Protein AF-A0A506R4N6-F1 (afdb_monomer_lite)

Foldseek 3Di:
DDPPPLVVQLVVLLVVLCVVVCVVLVVVLVVQCVVCVVVVNCPCNCVSVVVVVCSVVSSVLSSLLSVLLPDPDDLLVSLQVSLVSQLVVVVVVVVVCVVVVNPPDDPVNNVVVSVVSSVVSSVVSSPPDRDPVSD

pLDDT: mean 78.35, std 10.98, range [34.81, 93.31]

Structure (mmCIF, N/CA/C/O backbone):
data_AF-A0A506R4N6-F1
#
_entry.id   AF-A0A506R4N6-F1
#
loop_
_atom_site.group_PDB
_atom_site.id
_atom_site.type_symbol
_atom_site.label_atom_id
_atom_site.label_alt_id
_atom_site.label_comp_id
_atom_site.label_asym_id
_atom_site.label_entity_id
_atom_site.label_seq_id
_atom_site.pdbx_PDB_ins_code
_atom_site.Cartn_x
_atom_site.Cartn_y
_atom_site.Cartn_z
_atom_site.occupancy
_atom_site.B_iso_or_equiv
_atom_site.auth_seq_id
_atom_site.auth_comp_id
_atom_site.auth_asym_id
_atom_site.auth_atom_id
_atom_site.pdbx_PDB_model_num
ATOM 1 N N . MET A 1 1 ? -16.058 4.993 28.609 1.00 37.47 1 MET A N 1
ATOM 2 C CA . MET A 1 1 ? -16.041 5.760 27.344 1.00 37.47 1 MET A CA 1
ATOM 3 C C . MET A 1 1 ? -14.873 6.739 27.392 1.00 37.47 1 MET A C 1
ATOM 5 O O . MET A 1 1 ? -15.058 7.886 27.768 1.00 37.47 1 MET A O 1
ATOM 9 N N . HIS A 1 2 ? -13.653 6.287 27.094 1.00 34.81 2 HIS A N 1
ATOM 10 C CA . HIS A 1 2 ? -12.526 7.205 26.927 1.00 34.81 2 HIS A CA 1
ATOM 11 C C . HIS A 1 2 ? -12.509 7.653 25.469 1.00 34.81 2 HIS A C 1
ATOM 13 O O . HIS A 1 2 ? -12.387 6.820 24.574 1.00 34.81 2 HIS A O 1
ATOM 19 N N . HIS A 1 3 ? -12.646 8.958 25.236 1.00 40.44 3 HIS A N 1
ATOM 20 C CA . HIS A 1 3 ? -12.281 9.583 23.969 1.00 40.44 3 HIS A CA 1
ATOM 21 C C . HIS A 1 3 ? -10.761 9.438 23.805 1.00 40.44 3 HIS A C 1
ATOM 23 O O . HIS A 1 3 ? -9.995 10.342 24.126 1.00 40.44 3 HIS A O 1
ATOM 29 N N . GLY A 1 4 ? -10.308 8.252 23.392 1.00 53.88 4 GLY A N 1
ATOM 30 C CA . GLY A 1 4 ? -8.936 8.039 22.958 1.00 53.88 4 GLY A CA 1
ATOM 31 C C . GLY A 1 4 ? -8.699 8.948 21.764 1.00 53.88 4 GLY A C 1
ATOM 32 O O . GLY A 1 4 ? -9.409 8.854 20.765 1.00 53.88 4 GLY A O 1
ATOM 33 N N . ASN A 1 5 ? -7.765 9.883 21.908 1.00 66.81 5 ASN A N 1
ATOM 34 C CA . ASN A 1 5 ? -7.502 10.925 20.930 1.00 66.81 5 ASN A CA 1
ATOM 35 C C . ASN A 1 5 ? -7.147 10.267 19.583 1.00 66.81 5 ASN A C 1
ATOM 37 O O . ASN A 1 5 ? -6.052 9.724 19.423 1.00 66.81 5 ASN A O 1
ATOM 41 N N . ILE A 1 6 ? -8.091 10.260 18.632 1.00 68.12 6 ILE A N 1
ATOM 42 C CA . ILE A 1 6 ? -7.989 9.550 17.341 1.00 68.12 6 ILE A CA 1
ATOM 43 C C . ILE A 1 6 ? -6.679 9.906 16.626 1.00 68.12 6 ILE A C 1
ATOM 45 O O . ILE A 1 6 ? -6.060 9.042 16.006 1.00 68.12 6 ILE A O 1
ATOM 49 N N . GLY A 1 7 ? -6.217 11.153 16.779 1.00 68.88 7 GLY A N 1
ATOM 50 C CA . GLY A 1 7 ? -4.944 11.622 16.238 1.00 68.88 7 GLY A CA 1
ATOM 51 C C . GLY A 1 7 ? -3.722 10.883 16.791 1.00 68.88 7 GLY A C 1
ATOM 52 O O . GLY A 1 7 ? -2.842 10.519 16.017 1.00 68.88 7 GLY A O 1
ATOM 53 N N . GLN A 1 8 ? -3.673 10.586 18.095 1.00 75.06 8 GLN A N 1
ATOM 54 C CA . GLN A 1 8 ? -2.553 9.846 18.696 1.00 75.06 8 GLN A CA 1
ATOM 55 C C . GLN A 1 8 ? -2.531 8.378 18.256 1.00 75.06 8 GLN A C 1
ATOM 57 O O . GLN A 1 8 ? -1.463 7.855 17.938 1.00 75.06 8 GLN A O 1
ATOM 62 N N . MET A 1 9 ? -3.694 7.718 18.186 1.00 73.06 9 MET A N 1
ATOM 63 C CA . MET A 1 9 ? -3.781 6.332 17.702 1.00 73.06 9 MET A CA 1
ATOM 64 C C . MET A 1 9 ? -3.413 6.225 16.223 1.00 73.06 9 MET A C 1
ATOM 66 O O . MET A 1 9 ? -2.647 5.341 15.843 1.00 73.06 9 MET A O 1
ATOM 70 N N . PHE A 1 10 ? -3.909 7.150 15.397 1.00 75.38 10 PHE A N 1
ATOM 71 C CA . PHE A 1 10 ? -3.534 7.220 13.991 1.00 75.38 10 PHE A CA 1
ATOM 72 C C . PHE A 1 10 ? -2.027 7.423 13.824 1.00 75.38 10 PHE A C 1
ATOM 74 O O . PHE A 1 10 ? -1.401 6.676 13.081 1.00 75.38 10 PHE A O 1
ATOM 81 N N . LEU A 1 11 ? -1.434 8.384 14.539 1.00 76.50 11 LEU A N 1
ATOM 82 C CA . LEU A 1 11 ? -0.005 8.672 14.430 1.00 76.50 11 LEU A CA 1
ATOM 83 C C . LEU A 1 11 ? 0.848 7.474 14.867 1.00 76.50 11 LEU A C 1
ATOM 85 O O . LEU A 1 11 ? 1.825 7.146 14.202 1.00 76.50 11 LEU A O 1
ATOM 89 N N . SER A 1 12 ? 0.452 6.779 15.936 1.00 77.44 12 SER A N 1
ATOM 90 C CA . SER A 1 12 ? 1.125 5.557 16.386 1.00 77.44 12 SER A CA 1
ATOM 91 C C . SER A 1 12 ? 1.073 4.450 15.323 1.00 77.44 12 SER A C 1
ATOM 93 O O . SER A 1 12 ? 2.116 3.904 14.957 1.00 77.44 12 SER A O 1
ATOM 95 N N . ASN A 1 13 ? -0.109 4.191 14.749 1.00 75.31 13 ASN A N 1
ATOM 96 C CA . ASN A 1 13 ? -0.286 3.211 13.672 1.00 75.31 13 ASN A CA 1
ATOM 97 C C . ASN A 1 13 ? 0.484 3.608 12.405 1.00 75.31 13 ASN A C 1
ATOM 99 O O . ASN A 1 13 ? 1.101 2.763 11.760 1.00 75.31 13 ASN A O 1
ATOM 103 N N . LEU A 1 14 ? 0.477 4.896 12.056 1.00 77.06 14 LEU A N 1
ATOM 104 C CA . LEU A 1 14 ? 1.198 5.442 10.913 1.00 77.06 14 LEU A CA 1
ATOM 105 C C . LEU A 1 14 ? 2.707 5.249 11.080 1.00 77.06 14 LEU A C 1
ATOM 107 O O . LEU A 1 14 ? 3.341 4.704 10.185 1.00 77.06 14 LEU A O 1
ATOM 111 N N . ILE A 1 15 ? 3.270 5.620 12.234 1.00 78.56 15 ILE A N 1
ATOM 112 C CA . ILE A 1 15 ? 4.699 5.451 12.530 1.00 78.56 15 ILE A CA 1
ATOM 113 C C . ILE A 1 15 ? 5.083 3.970 12.497 1.00 78.56 15 ILE A C 1
ATOM 115 O O . ILE A 1 15 ? 6.098 3.625 11.899 1.00 78.56 15 ILE A O 1
ATOM 119 N N . ALA A 1 16 ? 4.289 3.091 13.112 1.00 76.25 16 ALA A N 1
ATOM 120 C CA . ALA A 1 16 ? 4.555 1.654 13.098 1.00 76.25 16 ALA A CA 1
ATOM 121 C C . ALA A 1 16 ? 4.548 1.091 11.666 1.00 76.25 16 ALA A C 1
ATOM 123 O O . ALA A 1 16 ? 5.474 0.380 11.276 1.00 76.25 16 ALA A O 1
ATOM 124 N N . THR A 1 17 ? 3.556 1.482 10.862 1.00 78.31 17 THR A N 1
ATOM 125 C CA . THR A 1 17 ? 3.441 1.059 9.460 1.00 78.31 17 THR A CA 1
ATOM 126 C C . THR A 1 17 ? 4.604 1.591 8.623 1.00 78.31 17 THR A C 1
ATOM 128 O O . THR A 1 17 ? 5.223 0.828 7.890 1.00 78.31 17 THR A O 1
ATOM 131 N N . PHE A 1 18 ? 4.973 2.867 8.771 1.00 77.19 18 PHE A N 1
ATOM 132 C CA . PHE A 1 18 ? 6.117 3.454 8.067 1.00 77.19 18 PHE A CA 1
ATOM 133 C C . PHE A 1 18 ? 7.450 2.833 8.476 1.00 77.19 18 PHE A C 1
ATOM 135 O O . PHE A 1 18 ? 8.307 2.645 7.621 1.00 77.19 18 PHE A O 1
ATOM 142 N N . LYS A 1 19 ? 7.637 2.484 9.754 1.00 75.88 19 LYS A N 1
ATOM 143 C CA . LYS A 1 19 ? 8.836 1.766 10.205 1.00 75.88 19 LYS A CA 1
ATOM 144 C C . LYS A 1 19 ? 8.936 0.398 9.541 1.00 75.88 19 LYS A C 1
ATOM 146 O O . LYS A 1 19 ? 9.993 0.064 9.019 1.00 75.88 19 LYS A O 1
ATOM 151 N N . PHE A 1 20 ? 7.843 -0.363 9.522 1.00 78.12 20 PHE A N 1
ATOM 152 C CA . PHE A 1 20 ? 7.809 -1.668 8.865 1.00 78.12 20 PHE A CA 1
ATOM 153 C C . PHE A 1 20 ? 8.081 -1.552 7.360 1.00 78.12 20 PHE A C 1
ATOM 155 O O . PHE A 1 20 ? 8.977 -2.214 6.842 1.00 78.12 20 PHE A O 1
ATOM 162 N N . VAL A 1 21 ? 7.366 -0.657 6.672 1.00 77.94 21 VAL A N 1
ATOM 163 C CA . VAL A 1 21 ? 7.562 -0.409 5.237 1.00 77.94 21 VAL A CA 1
ATOM 164 C C . VAL A 1 21 ? 8.988 0.054 4.957 1.00 77.94 21 VAL A C 1
ATOM 166 O O . VAL A 1 21 ? 9.618 -0.469 4.048 1.00 77.94 21 VAL A O 1
ATOM 169 N N . GLY A 1 22 ? 9.531 0.966 5.763 1.00 76.56 22 GLY A N 1
ATOM 170 C CA . GLY A 1 22 ? 10.898 1.463 5.629 1.00 76.56 22 GLY A CA 1
ATOM 171 C C . GLY A 1 22 ? 11.953 0.368 5.782 1.00 76.56 22 GLY A C 1
ATOM 172 O O . GLY A 1 22 ? 12.904 0.343 5.006 1.00 76.56 22 GLY A O 1
ATOM 173 N N . ILE A 1 23 ? 11.765 -0.570 6.718 1.00 80.81 23 ILE A N 1
ATOM 174 C CA . ILE A 1 23 ? 12.663 -1.724 6.902 1.00 80.81 23 ILE A CA 1
ATOM 175 C C . ILE A 1 23 ? 12.671 -2.630 5.669 1.00 80.81 23 ILE A C 1
ATOM 177 O O . ILE A 1 23 ? 13.717 -3.174 5.338 1.00 80.81 23 ILE A O 1
ATOM 181 N N . VAL A 1 24 ? 11.541 -2.789 4.976 1.00 78.06 24 VAL A N 1
ATOM 182 C CA . VAL A 1 24 ? 11.473 -3.589 3.742 1.00 78.06 24 VAL A CA 1
ATOM 183 C C . VAL A 1 24 ? 11.975 -2.792 2.532 1.00 78.06 24 VAL A C 1
ATOM 185 O O . VAL A 1 24 ? 12.693 -3.326 1.692 1.00 78.06 24 VAL A O 1
ATOM 188 N N . TRP A 1 25 ? 11.642 -1.503 2.442 1.00 80.81 25 TRP A N 1
ATOM 189 C CA . TRP A 1 25 ? 11.981 -0.640 1.308 1.00 80.81 25 TRP A CA 1
ATOM 190 C C . TRP A 1 25 ? 13.454 -0.284 1.212 1.00 80.81 25 TRP A C 1
ATOM 192 O O . TRP A 1 25 ? 13.975 -0.245 0.101 1.00 80.81 25 TRP A O 1
ATOM 202 N N . LEU A 1 26 ? 14.124 -0.002 2.332 1.00 81.12 26 LEU A N 1
ATOM 203 C CA . LEU A 1 26 ? 15.535 0.389 2.320 1.00 81.12 26 LEU A CA 1
ATOM 204 C C . LEU A 1 26 ? 16.423 -0.693 1.681 1.00 81.12 26 LEU A C 1
ATOM 206 O O . LEU A 1 26 ? 17.120 -0.377 0.717 1.00 81.12 26 LEU A O 1
ATOM 210 N N . PRO A 1 27 ? 16.371 -1.964 2.127 1.00 84.31 27 PRO A N 1
ATOM 211 C CA . PRO A 1 27 ? 17.139 -3.045 1.516 1.00 84.31 27 PRO A CA 1
ATOM 212 C C . PRO A 1 27 ? 16.771 -3.273 0.052 1.00 84.31 27 PRO A C 1
ATOM 214 O O . PRO A 1 27 ? 17.665 -3.442 -0.771 1.00 84.31 27 PRO A O 1
ATOM 217 N N . LEU A 1 28 ? 15.475 -3.236 -0.285 1.00 82.25 28 LEU A N 1
ATOM 218 C CA . LEU A 1 28 ? 15.015 -3.448 -1.658 1.00 82.25 28 LEU A CA 1
ATOM 219 C C . LEU A 1 28 ? 15.548 -2.356 -2.596 1.00 82.25 28 LEU A C 1
ATOM 221 O O . LEU A 1 28 ? 16.045 -2.649 -3.676 1.00 82.25 28 LEU A O 1
ATOM 225 N N . SER A 1 29 ? 15.504 -1.099 -2.149 1.00 83.06 29 SER A N 1
ATOM 226 C CA . SER A 1 29 ? 15.995 0.054 -2.909 1.00 83.06 29 SER A CA 1
ATOM 227 C C . SER A 1 29 ? 17.506 -0.011 -3.124 1.00 83.06 29 SER A C 1
ATOM 229 O O . SER A 1 29 ? 17.980 0.231 -4.230 1.00 83.06 29 SER A O 1
ATOM 231 N N . VAL A 1 30 ? 18.265 -0.375 -2.083 1.00 87.25 30 VAL A N 1
ATOM 232 C CA . VAL A 1 30 ? 19.720 -0.575 -2.185 1.00 87.25 30 VAL A CA 1
ATOM 233 C C . VAL A 1 30 ? 20.040 -1.716 -3.150 1.00 87.25 30 VAL A C 1
ATOM 235 O O . VAL A 1 30 ? 20.937 -1.571 -3.975 1.00 87.25 30 VAL A O 1
ATOM 238 N N . PHE A 1 31 ? 19.291 -2.820 -3.086 1.00 88.06 31 PHE A N 1
ATOM 239 C CA . PHE A 1 31 ? 19.486 -3.968 -3.969 1.00 88.06 31 PHE A CA 1
ATOM 240 C C . PHE A 1 31 ? 19.231 -3.613 -5.438 1.00 88.06 31 PHE A C 1
ATOM 242 O O . PHE A 1 31 ? 20.047 -3.952 -6.287 1.00 88.06 31 PHE A O 1
ATOM 249 N N . ILE A 1 32 ? 18.158 -2.870 -5.729 1.00 84.62 32 ILE A N 1
ATOM 250 C CA . ILE A 1 32 ? 17.833 -2.415 -7.090 1.00 84.62 32 ILE A CA 1
ATOM 251 C C . ILE A 1 32 ? 18.930 -1.497 -7.640 1.00 84.62 32 ILE A C 1
ATOM 253 O O . ILE A 1 32 ? 19.401 -1.712 -8.753 1.00 84.62 32 ILE A O 1
ATOM 257 N N . ILE A 1 33 ? 19.386 -0.507 -6.863 1.00 87.31 33 ILE A N 1
ATOM 258 C CA . ILE A 1 33 ? 20.459 0.402 -7.303 1.00 87.31 33 ILE A CA 1
ATOM 259 C C . ILE A 1 33 ? 21.765 -0.369 -7.532 1.00 87.31 33 ILE A C 1
ATOM 261 O O . ILE A 1 33 ? 22.471 -0.114 -8.508 1.00 87.31 33 ILE A O 1
ATOM 265 N N . PHE A 1 34 ? 22.087 -1.318 -6.649 1.00 90.56 34 PHE A N 1
ATOM 266 C CA . PHE A 1 34 ? 23.269 -2.160 -6.801 1.00 90.56 34 PHE A CA 1
ATOM 267 C C . PHE A 1 34 ? 23.197 -3.021 -8.068 1.00 90.56 34 PHE A C 1
ATOM 269 O O . PHE A 1 34 ? 24.188 -3.115 -8.792 1.00 90.56 34 PHE A O 1
ATOM 276 N N . ASP A 1 35 ? 22.038 -3.609 -8.363 1.00 87.75 35 ASP A N 1
ATOM 277 C CA . ASP A 1 35 ? 21.837 -4.415 -9.568 1.00 87.75 35 ASP A CA 1
ATOM 278 C C . ASP A 1 35 ? 21.914 -3.561 -10.846 1.00 87.75 35 ASP A C 1
ATOM 280 O O . ASP A 1 35 ? 22.612 -3.938 -11.788 1.00 87.75 35 ASP A O 1
ATOM 284 N N . CYS A 1 36 ? 21.340 -2.350 -10.834 1.00 89.19 36 CYS A N 1
ATOM 285 C CA . CYS A 1 36 ? 21.491 -1.378 -11.925 1.00 89.19 36 CYS A CA 1
ATOM 286 C C . CYS A 1 36 ? 22.970 -1.050 -12.186 1.00 89.19 36 CYS A C 1
ATOM 288 O O . CYS A 1 36 ? 23.433 -1.059 -13.327 1.00 89.19 36 CYS A O 1
ATOM 290 N N . TYR A 1 37 ? 23.743 -0.802 -11.120 1.00 90.75 37 TYR A N 1
ATOM 291 C CA . TYR A 1 37 ? 25.171 -0.493 -11.234 1.00 90.75 37 TYR A CA 1
ATOM 292 C C . TYR A 1 37 ? 25.980 -1.688 -11.752 1.00 90.75 37 TYR A C 1
ATOM 294 O O . TYR A 1 37 ? 26.861 -1.528 -12.595 1.00 90.75 37 TYR A O 1
ATOM 302 N N . LYS A 1 38 ? 25.667 -2.898 -11.277 1.00 93.31 38 LYS A N 1
ATOM 303 C CA . LYS A 1 38 ? 26.330 -4.136 -11.697 1.00 93.31 38 LYS A CA 1
ATOM 304 C C . LYS A 1 38 ? 26.069 -4.461 -13.170 1.00 93.31 38 LYS A C 1
ATOM 306 O O . LYS A 1 38 ? 26.989 -4.895 -13.858 1.00 93.31 38 LYS A O 1
ATOM 311 N N . ASN A 1 39 ? 24.841 -4.254 -13.642 1.00 91.69 39 ASN A N 1
ATOM 312 C CA . ASN A 1 39 ? 24.420 -4.620 -14.996 1.00 91.69 39 ASN A CA 1
ATOM 313 C C . ASN A 1 39 ? 24.550 -3.466 -16.008 1.00 91.69 39 ASN A C 1
ATOM 315 O O . ASN A 1 39 ? 24.334 -3.682 -17.196 1.00 91.69 39 ASN A O 1
ATOM 319 N N . SER A 1 40 ? 24.947 -2.262 -15.567 1.00 87.69 40 SER A N 1
ATOM 320 C CA . SER A 1 40 ? 25.010 -1.041 -16.395 1.00 87.69 40 SER A CA 1
ATOM 321 C C . SER A 1 40 ? 23.685 -0.700 -17.095 1.00 87.69 40 SER A C 1
ATOM 323 O O . SER A 1 40 ? 23.678 -0.048 -18.140 1.00 87.69 40 SER A O 1
ATOM 325 N N . ASP A 1 41 ? 22.567 -1.125 -16.506 1.00 86.25 41 ASP A N 1
ATOM 326 C CA . ASP A 1 41 ? 21.210 -0.845 -16.964 1.00 86.25 41 ASP A CA 1
ATOM 327 C C . ASP A 1 41 ? 20.509 -0.000 -15.899 1.00 86.25 41 ASP A C 1
ATOM 329 O O . ASP A 1 41 ? 20.345 -0.421 -14.756 1.00 86.25 41 ASP A O 1
ATOM 333 N N . PHE A 1 42 ? 20.141 1.226 -16.264 1.00 84.62 42 PHE A N 1
ATOM 334 C CA . PHE A 1 42 ? 19.539 2.205 -15.355 1.00 84.62 42 PHE A CA 1
ATOM 335 C C . PHE A 1 42 ? 18.041 2.398 -15.597 1.00 84.62 42 PHE A C 1
ATOM 337 O O . PHE A 1 42 ? 17.455 3.328 -15.040 1.00 84.62 42 PHE A O 1
ATOM 344 N N . SER A 1 43 ? 17.417 1.538 -16.407 1.00 78.69 43 SER A N 1
ATOM 345 C CA . SER A 1 43 ? 15.968 1.553 -16.648 1.00 78.69 43 SER A CA 1
ATOM 346 C C . SER A 1 43 ? 15.160 1.539 -15.341 1.00 78.69 43 SER A C 1
ATOM 348 O O . SER A 1 43 ? 14.182 2.275 -15.209 1.00 78.69 43 SER A O 1
ATOM 350 N N . ASP A 1 44 ? 15.651 0.812 -14.337 1.00 75.38 44 ASP A N 1
ATOM 351 C CA . ASP A 1 44 ? 14.993 0.604 -13.045 1.00 75.38 44 ASP A CA 1
ATOM 352 C C . ASP A 1 44 ? 15.512 1.507 -11.906 1.00 75.38 44 ASP A C 1
ATOM 354 O O . ASP A 1 44 ? 15.031 1.443 -10.769 1.00 75.38 44 ASP A O 1
ATOM 358 N N . ALA A 1 45 ? 16.453 2.415 -12.185 1.00 77.88 45 ALA A N 1
ATOM 359 C CA . ALA A 1 45 ? 17.100 3.241 -11.159 1.00 77.88 45 ALA A CA 1
ATOM 360 C C . ALA A 1 45 ? 16.124 4.172 -10.407 1.00 77.88 45 ALA A C 1
ATOM 362 O O . ALA A 1 45 ? 16.395 4.586 -9.277 1.00 77.88 45 ALA A O 1
ATOM 363 N N . PHE A 1 46 ? 14.972 4.484 -11.010 1.00 77.44 46 PHE A N 1
ATOM 364 C CA . PHE A 1 46 ? 13.929 5.324 -10.417 1.00 77.44 46 PHE A CA 1
ATOM 365 C C . PHE A 1 46 ? 12.880 4.551 -9.605 1.00 77.44 46 PHE A C 1
ATOM 367 O O . PHE A 1 46 ? 12.055 5.187 -8.946 1.00 77.44 46 PHE A O 1
ATOM 374 N N . ILE A 1 47 ? 12.919 3.211 -9.568 1.00 75.31 47 ILE A N 1
ATOM 375 C CA . ILE A 1 47 ? 11.980 2.403 -8.767 1.00 75.31 47 ILE A CA 1
ATOM 376 C C . ILE A 1 47 ? 11.911 2.851 -7.296 1.00 75.31 47 ILE A C 1
ATOM 378 O O . ILE A 1 47 ? 10.795 2.993 -6.791 1.00 75.31 47 ILE A O 1
ATOM 382 N N . PRO A 1 48 ? 13.021 3.162 -6.595 1.00 78.06 48 PRO A N 1
ATOM 383 C CA . PRO A 1 48 ? 12.957 3.679 -5.225 1.00 78.06 48 PRO A CA 1
ATOM 384 C C . PRO A 1 48 ? 12.141 4.974 -5.093 1.00 78.06 48 PRO A C 1
ATOM 386 O O . PRO A 1 48 ? 11.435 5.178 -4.104 1.00 78.06 48 PRO A O 1
ATOM 389 N N . LEU A 1 49 ? 12.194 5.843 -6.107 1.00 74.50 49 LEU A N 1
ATOM 390 C CA . LEU A 1 49 ? 11.412 7.076 -6.151 1.00 74.50 49 LEU A CA 1
ATOM 391 C C . LEU A 1 49 ? 9.934 6.784 -6.436 1.00 74.50 49 LEU A C 1
ATOM 393 O O . LEU A 1 49 ? 9.051 7.382 -5.824 1.00 74.50 49 LEU A O 1
ATOM 397 N N . TYR A 1 50 ? 9.647 5.826 -7.320 1.00 69.12 50 TYR A N 1
ATOM 398 C CA . TYR A 1 50 ? 8.279 5.365 -7.551 1.00 69.12 50 TYR A CA 1
ATOM 399 C C . TYR A 1 50 ? 7.688 4.704 -6.307 1.00 69.12 50 TYR A C 1
ATOM 401 O O . TYR A 1 50 ? 6.504 4.885 -6.037 1.00 69.12 50 TYR A O 1
ATOM 409 N N . LEU A 1 51 ? 8.496 4.034 -5.481 1.00 70.62 51 LEU A N 1
ATOM 410 C CA . LEU A 1 51 ? 8.028 3.478 -4.214 1.00 70.62 51 LEU A CA 1
ATOM 411 C C . LEU A 1 51 ? 7.490 4.571 -3.277 1.00 70.62 51 LEU A C 1
ATOM 413 O O . LEU A 1 51 ? 6.418 4.396 -2.706 1.00 70.62 51 LEU A O 1
ATOM 417 N N . LEU A 1 52 ? 8.123 5.748 -3.204 1.00 73.56 52 LEU A N 1
ATOM 418 C CA . LEU A 1 52 ? 7.621 6.883 -2.409 1.00 73.56 52 LEU A CA 1
ATOM 419 C C . LEU A 1 52 ? 6.196 7.312 -2.782 1.00 73.56 52 LEU A C 1
ATOM 421 O O . LEU A 1 52 ? 5.462 7.799 -1.919 1.00 73.56 52 LEU A O 1
ATOM 425 N N . THR A 1 53 ? 5.758 7.077 -4.022 1.00 73.69 53 THR A N 1
ATOM 426 C CA . THR A 1 53 ? 4.378 7.374 -4.432 1.00 73.69 53 THR A CA 1
ATOM 427 C C . THR A 1 53 ? 3.338 6.524 -3.699 1.00 73.69 53 THR A C 1
ATOM 429 O O . THR A 1 53 ? 2.175 6.917 -3.674 1.00 73.69 53 THR A O 1
ATOM 432 N N . PHE A 1 54 ? 3.726 5.427 -3.031 1.00 74.88 54 PHE A N 1
ATOM 433 C CA . PHE A 1 54 ? 2.856 4.619 -2.164 1.00 74.88 54 PHE A CA 1
ATOM 434 C C . PHE A 1 54 ? 2.638 5.208 -0.763 1.00 74.88 54 PHE A C 1
ATOM 436 O O . PHE A 1 54 ? 1.721 4.785 -0.058 1.00 74.88 54 PHE A O 1
ATOM 443 N N . ALA A 1 55 ? 3.420 6.209 -0.346 1.00 79.31 55 ALA A N 1
ATOM 444 C CA . ALA A 1 55 ? 3.293 6.823 0.978 1.00 79.31 55 ALA A CA 1
ATOM 445 C C . ALA A 1 55 ? 1.885 7.404 1.270 1.00 79.31 55 ALA A C 1
ATOM 447 O O . ALA A 1 55 ? 1.359 7.149 2.359 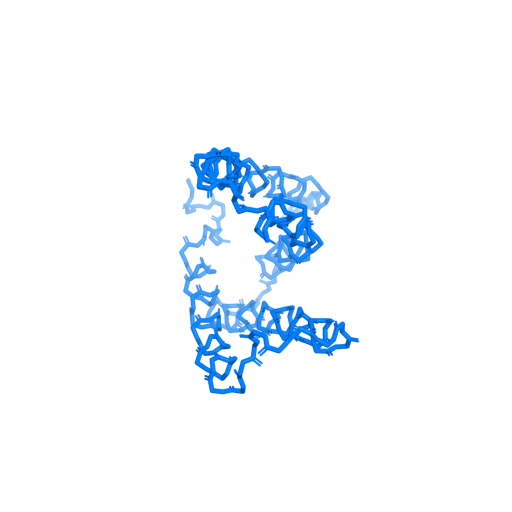1.00 79.31 55 ALA A O 1
ATOM 448 N N . PRO A 1 56 ? 1.213 8.108 0.333 1.00 80.62 56 PRO A N 1
ATOM 449 C CA . PRO A 1 56 ? -0.171 8.548 0.512 1.00 80.62 56 PRO A CA 1
ATOM 450 C C . PRO A 1 56 ? -1.156 7.389 0.697 1.00 80.62 56 PRO A C 1
ATOM 452 O O . PRO A 1 56 ? -2.046 7.480 1.542 1.00 80.62 56 PRO A O 1
ATOM 455 N N . ALA A 1 57 ? -0.985 6.284 -0.036 1.00 82.19 57 ALA A N 1
ATOM 456 C CA . ALA A 1 57 ? -1.837 5.107 0.118 1.00 82.19 57 ALA A CA 1
ATOM 457 C C . ALA A 1 57 ? -1.645 4.447 1.487 1.00 82.19 57 ALA A C 1
ATOM 459 O O . ALA A 1 57 ? -2.625 4.112 2.145 1.00 82.19 57 ALA A O 1
ATOM 460 N N . ILE A 1 58 ? -0.405 4.352 1.975 1.00 82.06 58 ILE A N 1
ATOM 461 C CA . ILE A 1 58 ? -0.104 3.858 3.327 1.00 82.06 58 ILE A CA 1
ATOM 462 C C . ILE A 1 58 ? -0.778 4.734 4.393 1.00 82.06 58 ILE A C 1
ATOM 464 O O . ILE A 1 58 ? -1.400 4.218 5.327 1.00 82.06 58 ILE A O 1
ATOM 468 N N . ALA A 1 59 ? -0.707 6.060 4.243 1.00 81.81 59 ALA A N 1
ATOM 469 C CA . ALA A 1 59 ? -1.370 6.992 5.150 1.00 81.81 59 ALA A CA 1
ATOM 470 C C . ALA A 1 59 ? -2.900 6.839 5.126 1.00 81.81 59 ALA A C 1
ATOM 472 O O . ALA A 1 59 ? -3.526 6.756 6.187 1.00 81.81 59 ALA A O 1
ATOM 473 N N . ALA A 1 60 ? -3.497 6.740 3.935 1.00 84.62 60 ALA A N 1
ATOM 474 C CA . ALA A 1 60 ? -4.931 6.528 3.761 1.00 84.62 60 ALA A CA 1
ATOM 475 C C . ALA A 1 60 ? -5.397 5.203 4.386 1.00 84.62 60 ALA A C 1
ATOM 477 O O . ALA A 1 60 ? -6.388 5.181 5.120 1.00 84.62 60 ALA A O 1
ATOM 478 N N . SER A 1 61 ? -4.652 4.116 4.180 1.00 83.81 61 SER A N 1
ATOM 479 C CA . SER A 1 61 ? -4.957 2.810 4.767 1.00 83.81 61 SER A CA 1
ATOM 480 C C . SER A 1 61 ? -4.824 2.821 6.291 1.00 83.81 61 SER A C 1
ATOM 482 O O . SER A 1 61 ? -5.693 2.289 6.980 1.00 83.81 61 SER A O 1
ATOM 484 N N . SER A 1 62 ? -3.818 3.495 6.856 1.00 83.50 62 SER A N 1
ATOM 485 C CA . SER A 1 62 ? -3.677 3.642 8.315 1.00 83.50 62 SER A CA 1
ATOM 486 C C . SER A 1 62 ? -4.817 4.468 8.940 1.00 83.50 62 SER A C 1
ATOM 488 O O . SER A 1 62 ? -5.358 4.108 9.997 1.00 83.50 62 SER A O 1
ATOM 490 N N . LEU A 1 63 ? -5.260 5.540 8.266 1.00 84.56 63 LEU A N 1
ATOM 491 C CA . LEU A 1 63 ? -6.439 6.317 8.675 1.00 84.56 63 LEU A CA 1
ATOM 492 C C . LEU A 1 63 ? -7.695 5.448 8.666 1.00 84.56 63 LEU A C 1
ATOM 494 O O . LEU A 1 63 ? -8.460 5.442 9.634 1.00 84.56 63 LEU A O 1
ATOM 498 N N . LEU A 1 64 ? -7.900 4.709 7.577 1.00 85.94 64 LEU A N 1
ATOM 499 C CA . LEU A 1 64 ? -9.056 3.845 7.407 1.00 85.94 64 LEU A CA 1
ATOM 500 C C . LEU A 1 64 ? -9.086 2.742 8.464 1.00 85.94 64 LEU A C 1
ATOM 502 O O . LEU A 1 64 ? -10.122 2.533 9.088 1.00 85.94 64 LEU A O 1
ATOM 506 N N . TYR A 1 65 ? -7.951 2.089 8.717 1.00 83.12 65 TYR A N 1
ATOM 507 C CA . TYR A 1 65 ? -7.821 1.096 9.779 1.00 83.12 65 TYR A CA 1
ATOM 508 C C . TYR A 1 65 ? -8.230 1.677 11.137 1.00 83.12 65 TYR A C 1
ATOM 510 O O . TYR A 1 65 ? -9.067 1.098 11.829 1.00 83.12 65 TYR A O 1
ATOM 518 N N . THR A 1 66 ? -7.712 2.859 11.480 1.00 80.56 66 THR A N 1
ATOM 519 C CA . THR A 1 66 ? -8.005 3.530 12.755 1.00 80.56 66 THR A CA 1
ATOM 520 C C . THR A 1 66 ? -9.492 3.887 12.880 1.00 80.56 66 THR A C 1
ATOM 522 O O . THR A 1 66 ? -10.084 3.707 13.944 1.00 80.56 66 THR A O 1
ATOM 525 N N . LYS A 1 67 ? -10.134 4.341 11.793 1.00 83.94 67 LYS A N 1
ATOM 526 C CA . LYS A 1 67 ? -11.580 4.620 11.772 1.00 83.94 67 LYS A CA 1
ATOM 527 C C . LYS A 1 67 ? -12.424 3.351 11.885 1.00 83.94 67 LYS A C 1
ATOM 529 O O . LYS A 1 67 ? -13.361 3.319 12.676 1.00 83.94 67 LYS A O 1
ATOM 534 N N . LEU A 1 68 ? -12.094 2.310 11.123 1.00 83.94 68 LEU A N 1
ATOM 535 C CA . LEU A 1 68 ? -12.841 1.050 11.114 1.00 83.94 68 LEU A CA 1
ATOM 536 C C . LEU A 1 68 ? -12.709 0.293 12.438 1.00 83.94 68 LEU A C 1
ATOM 538 O O . LEU A 1 68 ? -13.681 -0.302 12.889 1.00 83.94 68 LEU A O 1
ATOM 542 N N . LYS A 1 69 ? -11.538 0.351 13.085 1.00 79.12 69 LYS A N 1
ATOM 543 C CA . LYS A 1 69 ? -11.302 -0.247 14.407 1.00 79.12 69 LYS A CA 1
ATOM 544 C C . LYS A 1 69 ? -12.162 0.386 15.507 1.00 79.12 69 LYS A C 1
ATOM 546 O O . LYS A 1 69 ? -12.589 -0.309 16.419 1.00 79.12 69 LYS A O 1
ATOM 551 N N . ASN A 1 70 ? -12.428 1.688 15.414 1.00 76.81 70 ASN A N 1
ATOM 552 C CA . ASN A 1 70 ? -13.262 2.420 16.375 1.00 76.81 70 ASN A CA 1
ATOM 553 C C . ASN A 1 70 ? -14.765 2.382 16.036 1.00 76.81 70 ASN A C 1
ATOM 555 O O . ASN A 1 70 ? -15.564 3.012 16.725 1.00 76.81 70 ASN A O 1
ATOM 559 N N . SER A 1 71 ? -15.155 1.684 14.968 1.00 78.44 71 SER A N 1
ATOM 560 C CA . SER A 1 71 ? -16.551 1.543 14.559 1.00 78.44 71 SER A CA 1
ATOM 561 C C . SER A 1 71 ? -17.239 0.390 15.296 1.00 78.44 71 SER A C 1
ATOM 563 O O . SER A 1 71 ? -16.607 -0.598 15.655 1.00 78.44 71 SER A O 1
ATOM 565 N N . ASN A 1 72 ? -18.562 0.477 15.450 1.00 77.56 72 ASN A N 1
ATOM 566 C CA . ASN A 1 72 ? -19.393 -0.605 15.999 1.00 77.56 72 ASN A CA 1
ATOM 567 C C . ASN A 1 72 ? -19.716 -1.710 14.968 1.00 77.56 72 ASN A C 1
ATOM 569 O O . ASN A 1 72 ? -20.508 -2.609 15.247 1.00 77.56 72 ASN A O 1
ATOM 573 N N . LEU A 1 73 ? -19.157 -1.627 13.757 1.00 79.31 73 LEU A N 1
ATOM 574 C CA . LEU A 1 73 ? -19.376 -2.593 12.678 1.00 79.31 73 LEU A CA 1
ATOM 575 C C . LEU A 1 73 ? -18.682 -3.933 12.956 1.00 79.31 73 LEU A C 1
ATOM 577 O O . LEU A 1 73 ? -17.662 -3.985 13.630 1.00 79.31 73 LEU A O 1
ATOM 581 N N . ASN A 1 74 ? -19.207 -5.023 12.387 1.00 84.50 74 ASN A N 1
ATOM 582 C CA . ASN A 1 74 ? -18.620 -6.363 12.498 1.00 84.50 74 ASN A CA 1
ATOM 583 C C . ASN A 1 74 ? -17.211 -6.421 11.863 1.00 84.50 74 ASN A C 1
ATOM 585 O O . ASN A 1 74 ? -17.003 -5.898 10.767 1.00 84.50 74 ASN A O 1
ATOM 589 N N . LYS A 1 75 ? -16.266 -7.126 12.507 1.00 80.25 75 LYS A N 1
ATOM 590 C CA . LYS A 1 75 ? -14.877 -7.337 12.056 1.00 80.25 75 LYS A CA 1
ATOM 591 C C . LYS A 1 75 ? -14.777 -7.765 10.599 1.00 80.25 75 LYS A C 1
ATOM 593 O O . LYS A 1 75 ? -13.950 -7.228 9.868 1.00 80.25 75 LYS A O 1
ATOM 598 N N . PHE A 1 76 ? -15.631 -8.688 10.165 1.00 85.56 76 PHE A N 1
ATOM 599 C CA . PHE A 1 76 ? -15.623 -9.179 8.786 1.00 85.56 76 PHE A CA 1
ATOM 600 C C . PHE A 1 76 ? -16.099 -8.120 7.785 1.00 85.56 76 PHE A C 1
ATOM 602 O O . PHE A 1 76 ? -15.544 -8.011 6.695 1.00 85.56 76 PHE A O 1
ATOM 609 N N . MET A 1 77 ? -17.071 -7.286 8.169 1.00 85.69 77 MET A N 1
ATOM 610 C CA . MET A 1 77 ? -17.509 -6.161 7.337 1.00 85.69 77 MET A CA 1
ATOM 611 C C . MET A 1 77 ? -16.422 -5.088 7.248 1.00 85.69 77 MET A C 1
ATOM 613 O O . MET A 1 77 ? -16.146 -4.586 6.162 1.00 85.69 77 MET A O 1
ATOM 617 N N . CYS A 1 78 ? -15.758 -4.774 8.365 1.00 85.94 78 CYS A N 1
ATOM 618 C CA . CYS A 1 78 ? -14.617 -3.862 8.370 1.00 85.94 78 CYS A CA 1
ATOM 619 C C . CYS A 1 78 ? -13.450 -4.397 7.529 1.00 85.94 78 CYS A C 1
ATOM 621 O O . CYS A 1 78 ? -12.838 -3.624 6.800 1.00 85.94 78 CYS A O 1
ATOM 623 N N . ALA A 1 79 ? -13.181 -5.706 7.566 1.00 86.38 79 ALA A N 1
ATOM 624 C CA . ALA A 1 79 ? -12.172 -6.339 6.722 1.00 86.38 79 ALA A CA 1
ATOM 625 C C . ALA A 1 79 ? -12.490 -6.173 5.231 1.00 86.38 79 ALA A C 1
ATOM 627 O O . ALA A 1 79 ? -11.627 -5.743 4.469 1.00 86.38 7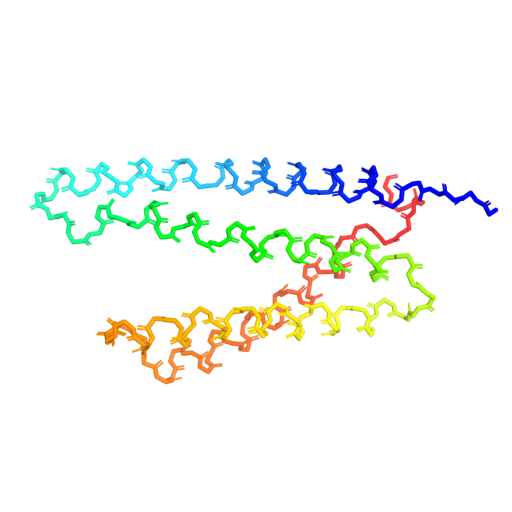9 ALA A O 1
ATOM 628 N N . GLY A 1 80 ? -13.739 -6.434 4.832 1.00 87.12 80 GLY A N 1
ATOM 629 C CA . GLY A 1 80 ? -14.187 -6.232 3.454 1.00 87.12 80 GLY A CA 1
ATOM 630 C C . GLY A 1 80 ? -14.073 -4.772 3.007 1.00 87.12 80 GLY A C 1
ATOM 631 O O . GLY A 1 80 ? -13.525 -4.497 1.943 1.00 87.12 80 GLY A O 1
ATOM 632 N N . LEU A 1 81 ? -14.514 -3.819 3.837 1.00 88.31 81 LEU A N 1
ATOM 633 C CA . LEU A 1 81 ? -14.384 -2.384 3.550 1.00 88.31 81 LEU A CA 1
ATOM 634 C C . LEU A 1 81 ? -12.921 -1.949 3.433 1.00 88.31 81 LEU A C 1
ATOM 636 O O . LEU A 1 81 ? -12.572 -1.190 2.529 1.00 88.31 81 LEU A O 1
ATOM 640 N N . PHE A 1 82 ? -12.057 -2.448 4.317 1.00 88.44 82 PHE A N 1
ATOM 641 C CA . PHE A 1 82 ? -10.627 -2.184 4.256 1.00 88.44 82 PHE A CA 1
ATOM 642 C C . PHE A 1 82 ? -10.013 -2.717 2.958 1.00 88.44 82 PHE A C 1
ATOM 644 O O . PHE A 1 82 ? -9.260 -1.999 2.298 1.00 88.44 82 PHE A O 1
ATOM 651 N N . GLY A 1 83 ? -10.382 -3.934 2.552 1.00 88.06 83 GLY A N 1
ATOM 652 C CA . GLY A 1 83 ? -9.986 -4.510 1.272 1.00 88.06 83 GLY A CA 1
ATOM 653 C C . GLY A 1 83 ? -10.435 -3.667 0.081 1.00 88.06 83 GLY A C 1
ATOM 654 O O . GLY A 1 83 ? -9.614 -3.332 -0.767 1.00 88.06 83 GLY A O 1
ATOM 655 N N . ILE A 1 84 ? -11.713 -3.276 0.034 1.00 91.00 84 ILE A N 1
ATOM 656 C CA . ILE A 1 84 ? -12.290 -2.491 -1.072 1.00 91.00 84 ILE A CA 1
ATOM 657 C C . ILE A 1 84 ? -11.580 -1.142 -1.230 1.00 91.00 84 ILE A C 1
ATOM 659 O O . ILE A 1 84 ? -11.266 -0.738 -2.348 1.00 91.00 84 ILE A O 1
ATOM 663 N N . VAL A 1 85 ? -11.289 -0.443 -0.132 1.00 89.12 85 VAL A N 1
ATOM 664 C CA . VAL A 1 85 ? -10.595 0.851 -0.213 1.00 89.12 85 VAL A CA 1
ATOM 665 C C . VAL A 1 85 ? -9.141 0.680 -0.654 1.00 89.12 85 VAL A C 1
ATOM 667 O O . VAL A 1 85 ? -8.674 1.451 -1.488 1.00 89.12 85 VAL A O 1
ATOM 670 N N . ASN A 1 86 ? -8.430 -0.340 -0.162 1.00 87.75 86 ASN A N 1
ATOM 671 C CA . ASN A 1 86 ? -7.071 -0.630 -0.635 1.00 87.75 86 ASN A CA 1
ATOM 672 C C . ASN A 1 86 ? -7.056 -1.041 -2.112 1.00 87.75 86 ASN A C 1
ATOM 674 O O . ASN A 1 86 ? -6.148 -0.655 -2.842 1.00 87.75 86 ASN A O 1
ATOM 678 N N . LEU A 1 87 ? -8.079 -1.760 -2.575 1.00 90.00 87 LEU A N 1
ATOM 679 C CA . LEU A 1 87 ? -8.271 -2.053 -3.990 1.00 90.00 87 LEU A CA 1
ATOM 680 C C . LEU A 1 87 ? -8.475 -0.767 -4.804 1.00 90.00 87 LEU A C 1
ATOM 682 O O . LEU A 1 87 ? -7.842 -0.602 -5.841 1.00 90.00 87 LEU A O 1
ATOM 686 N N . ALA A 1 88 ? -9.315 0.160 -4.339 1.00 88.81 88 ALA A N 1
ATOM 687 C CA . ALA A 1 88 ? -9.520 1.443 -5.012 1.00 88.81 88 ALA A CA 1
ATOM 688 C C . ALA A 1 88 ? -8.222 2.269 -5.079 1.00 88.81 88 ALA A C 1
ATOM 690 O O . ALA A 1 88 ? -7.898 2.826 -6.128 1.00 88.81 88 ALA A O 1
ATOM 691 N N . LEU A 1 89 ? -7.441 2.291 -3.992 1.00 86.94 89 LEU A N 1
ATOM 692 C CA . LEU A 1 89 ? -6.113 2.910 -3.966 1.00 86.94 89 LEU A CA 1
ATOM 693 C C . LEU A 1 89 ? -5.172 2.242 -4.975 1.00 86.94 89 LEU A C 1
ATOM 695 O O . LEU A 1 89 ? -4.542 2.937 -5.765 1.00 86.94 89 LEU A O 1
ATOM 699 N N . PHE A 1 90 ? -5.125 0.911 -5.022 1.00 84.88 90 PHE A N 1
ATOM 700 C CA . PHE A 1 90 ? -4.326 0.172 -6.001 1.00 84.88 90 PHE A CA 1
ATOM 701 C C . PHE A 1 90 ? -4.731 0.490 -7.449 1.00 84.88 90 PHE A C 1
ATOM 703 O O . PHE A 1 90 ? -3.876 0.785 -8.282 1.00 84.88 90 PHE A O 1
ATOM 710 N N . MET A 1 91 ? -6.033 0.525 -7.740 1.00 85.12 91 MET A N 1
ATOM 711 C CA . MET A 1 91 ? -6.544 0.896 -9.063 1.00 85.12 91 MET A CA 1
ATOM 712 C C . MET A 1 91 ? -6.178 2.334 -9.443 1.00 85.12 91 MET A C 1
ATOM 714 O O . MET A 1 91 ? -5.918 2.604 -10.612 1.00 85.12 91 MET A O 1
ATOM 718 N N . SER A 1 92 ? -6.100 3.255 -8.478 1.00 84.19 92 SER A N 1
ATOM 719 C CA . SER A 1 92 ? -5.664 4.628 -8.751 1.00 84.19 92 SER A CA 1
ATOM 720 C C . SER A 1 92 ? -4.223 4.689 -9.278 1.00 84.19 92 SER A C 1
ATOM 722 O O . SER A 1 92 ? -3.961 5.429 -10.225 1.00 84.19 92 SER A O 1
ATOM 724 N N . TYR A 1 93 ? -3.317 3.839 -8.772 1.00 78.25 93 TYR A N 1
ATOM 725 C CA . TYR A 1 93 ? -1.953 3.728 -9.308 1.00 78.25 93 TYR A CA 1
ATOM 726 C C . TYR A 1 93 ? -1.939 3.215 -10.744 1.00 78.25 93 TYR A C 1
ATOM 728 O O . TYR A 1 93 ? -1.150 3.698 -11.552 1.00 78.25 93 TYR A O 1
ATOM 736 N N . TYR A 1 94 ? -2.833 2.282 -11.083 1.00 78.25 94 TYR A N 1
ATOM 737 C CA . TYR A 1 94 ? -2.973 1.828 -12.462 1.00 78.25 94 TYR A CA 1
ATOM 738 C C . TYR A 1 94 ? -3.392 2.971 -13.395 1.00 78.25 94 TYR A C 1
ATOM 740 O O . TYR A 1 94 ? -2.757 3.168 -14.428 1.00 78.25 94 TYR A O 1
ATOM 748 N N . PHE A 1 95 ? -4.405 3.762 -13.025 1.00 80.38 95 PHE A N 1
ATOM 749 C CA . PHE A 1 95 ? -4.837 4.901 -13.842 1.00 80.38 95 PHE A CA 1
ATOM 750 C C . PHE A 1 95 ? -3.731 5.944 -14.021 1.00 80.38 95 PHE A C 1
ATOM 752 O O . PHE A 1 95 ? -3.560 6.461 -15.123 1.00 80.38 95 PHE A O 1
ATOM 759 N N . VAL A 1 96 ? -2.950 6.218 -12.971 1.00 77.88 96 VAL A N 1
ATOM 760 C CA . VAL A 1 96 ? -1.782 7.109 -13.059 1.00 77.88 96 VAL A CA 1
ATOM 761 C C . VAL A 1 96 ? -0.724 6.530 -14.002 1.00 77.88 96 VAL A C 1
ATOM 763 O O . VAL A 1 96 ? -0.240 7.243 -14.875 1.00 77.88 96 VAL A O 1
ATOM 766 N N . GLY A 1 97 ? -0.400 5.240 -13.886 1.00 73.81 97 GLY A N 1
ATOM 767 C CA . GLY A 1 97 ? 0.553 4.575 -14.780 1.00 73.81 97 GLY A CA 1
ATOM 768 C C . GLY A 1 97 ? 0.097 4.568 -16.242 1.00 73.81 97 GLY A C 1
ATOM 769 O O . GLY A 1 97 ? 0.897 4.826 -17.140 1.00 73.81 97 GLY A O 1
ATOM 770 N N . HIS A 1 98 ? -1.198 4.354 -16.479 1.00 74.94 98 HIS A N 1
ATOM 771 C CA . HIS A 1 98 ? -1.789 4.404 -17.813 1.00 74.94 98 HIS A CA 1
ATOM 772 C C . HIS A 1 98 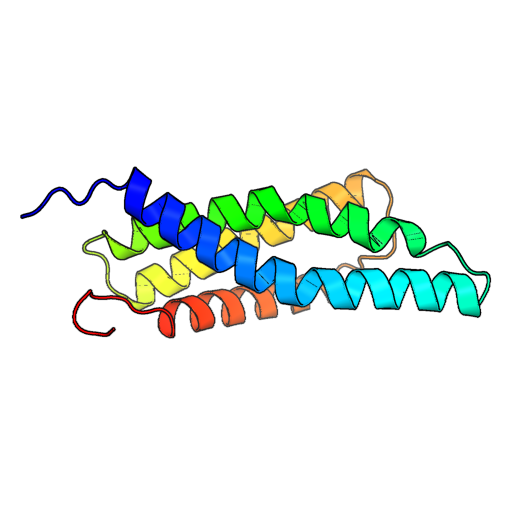? -1.758 5.818 -18.409 1.00 74.94 98 HIS A C 1
ATOM 774 O O . HIS A 1 98 ? -1.379 5.983 -19.564 1.00 74.94 98 HIS A O 1
ATOM 780 N N . ALA A 1 99 ? -2.072 6.850 -17.617 1.00 76.62 99 ALA A N 1
ATOM 781 C CA . ALA A 1 99 ? -1.981 8.248 -18.048 1.00 76.62 99 ALA A CA 1
ATOM 782 C C . ALA A 1 99 ? -0.547 8.674 -18.420 1.00 76.62 99 ALA A C 1
ATOM 784 O O . ALA A 1 99 ? -0.363 9.600 -19.205 1.00 76.62 99 ALA A O 1
ATOM 785 N N . LEU A 1 100 ? 0.463 7.989 -17.878 1.00 78.56 100 LEU A N 1
ATOM 786 C CA . LEU A 1 100 ? 1.880 8.202 -18.180 1.00 78.56 100 LEU A CA 1
ATOM 787 C C . LEU A 1 100 ? 2.395 7.339 -19.350 1.00 78.56 100 LEU A C 1
ATOM 789 O O . LEU A 1 100 ? 3.604 7.286 -19.561 1.00 78.56 100 LEU A O 1
ATOM 793 N N . ASN A 1 101 ? 1.512 6.672 -20.109 1.00 69.88 101 ASN A N 1
ATOM 794 C CA . ASN A 1 101 ? 1.858 5.749 -21.203 1.00 69.88 101 ASN A CA 1
ATOM 795 C C . ASN A 1 101 ? 2.832 4.632 -20.790 1.00 69.88 101 ASN A C 1
ATOM 797 O O . ASN A 1 101 ? 3.646 4.170 -21.588 1.00 69.88 101 ASN A O 1
ATOM 801 N N . ASN A 1 102 ? 2.761 4.177 -19.538 1.00 65.81 102 ASN A N 1
ATOM 802 C CA . ASN A 1 102 ? 3.560 3.046 -19.097 1.00 65.81 102 ASN A CA 1
ATOM 803 C C . ASN A 1 102 ? 2.886 1.733 -19.542 1.00 65.81 102 ASN A C 1
ATOM 805 O O . ASN A 1 102 ? 1.955 1.245 -18.898 1.00 65.81 102 ASN A O 1
ATOM 809 N N . GLU A 1 103 ? 3.340 1.172 -20.667 1.00 63.25 103 GLU A N 1
ATOM 810 C CA . GLU A 1 103 ? 2.789 -0.055 -21.270 1.00 63.25 103 GLU A CA 1
ATOM 811 C C . GLU A 1 103 ? 3.055 -1.334 -20.451 1.00 63.25 103 GLU A C 1
ATOM 813 O O . GLU A 1 103 ? 2.524 -2.398 -20.770 1.00 63.25 103 GLU A O 1
ATOM 818 N N . ALA A 1 104 ? 3.824 -1.252 -19.359 1.00 59.44 104 ALA A N 1
ATOM 819 C CA . ALA A 1 104 ? 4.164 -2.406 -18.526 1.00 59.44 104 ALA A CA 1
ATOM 820 C C . ALA A 1 104 ? 2.948 -3.062 -17.830 1.00 59.44 104 ALA A C 1
ATOM 822 O O . ALA A 1 104 ? 3.033 -4.203 -17.374 1.00 59.44 104 ALA A O 1
ATOM 823 N N . LEU A 1 105 ? 1.802 -2.373 -17.738 1.00 61.25 105 LEU A N 1
ATOM 824 C CA . LEU A 1 105 ? 0.616 -2.841 -17.012 1.00 61.25 105 LEU A CA 1
ATOM 825 C C . LEU A 1 105 ? -0.481 -3.359 -17.962 1.00 61.25 105 LEU A C 1
ATOM 827 O O . LEU A 1 105 ? -1.379 -2.628 -18.374 1.00 61.25 105 LEU A O 1
ATOM 831 N N . ASN A 1 106 ? -0.443 -4.660 -18.268 1.00 71.50 106 ASN A N 1
ATOM 832 C CA . ASN A 1 106 ? -1.485 -5.348 -19.043 1.00 71.50 106 ASN A CA 1
ATOM 833 C C . ASN A 1 106 ? -2.773 -5.558 -18.213 1.00 71.50 106 ASN A C 1
ATOM 835 O O . ASN A 1 106 ? -2.705 -5.962 -17.050 1.00 71.50 106 ASN A O 1
A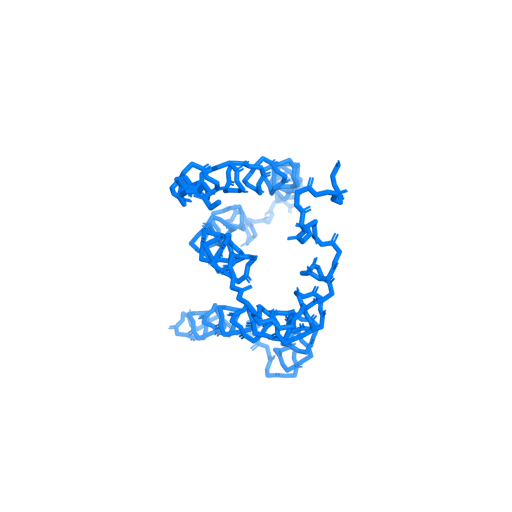TOM 839 N N . LEU A 1 107 ? -3.950 -5.376 -18.830 1.00 74.88 107 LEU A N 1
ATOM 840 C CA . LEU A 1 107 ? -5.286 -5.622 -18.253 1.00 74.88 107 LEU A CA 1
ATOM 841 C C . LEU A 1 107 ? -5.387 -6.929 -17.453 1.00 74.88 107 LEU A C 1
ATOM 843 O O . LEU A 1 107 ? -5.904 -6.930 -16.337 1.00 74.88 107 LEU A O 1
ATOM 847 N N . ARG A 1 108 ? -4.842 -8.033 -17.982 1.00 80.19 108 ARG A N 1
ATOM 848 C CA . ARG A 1 108 ? -4.867 -9.337 -17.300 1.00 80.19 108 ARG A CA 1
ATOM 849 C C . ARG A 1 108 ? -4.096 -9.311 -15.980 1.00 80.19 108 ARG A C 1
ATOM 851 O O . ARG A 1 108 ? -4.555 -9.892 -14.999 1.00 80.19 108 ARG A O 1
ATOM 858 N N . PHE A 1 109 ? -2.940 -8.648 -15.956 1.00 77.00 109 PHE A N 1
ATOM 859 C CA . PHE A 1 109 ? -2.126 -8.508 -14.750 1.00 77.00 109 PHE A CA 1
ATOM 860 C C . PHE A 1 109 ? -2.881 -7.708 -13.688 1.00 77.00 109 PHE A C 1
ATOM 862 O O . PHE A 1 109 ? -2.975 -8.151 -12.547 1.00 77.00 109 PHE A O 1
ATOM 869 N N . ILE A 1 110 ? -3.508 -6.595 -14.073 1.00 81.81 110 ILE A N 1
ATOM 870 C CA . ILE A 1 110 ? -4.275 -5.756 -13.143 1.00 81.81 110 ILE A CA 1
ATOM 871 C C . ILE A 1 110 ? -5.456 -6.518 -12.566 1.00 81.81 110 ILE A C 1
ATOM 873 O O . ILE A 1 110 ? -5.614 -6.518 -11.356 1.00 81.81 110 ILE A O 1
ATOM 877 N N . THR A 1 111 ? -6.249 -7.220 -13.381 1.00 82.00 111 THR A N 1
ATOM 878 C CA . THR A 1 111 ? -7.403 -7.980 -12.872 1.00 82.00 111 THR A CA 1
ATOM 879 C C . THR A 1 111 ? -6.993 -9.006 -11.814 1.00 82.00 111 THR A C 1
ATOM 881 O O . THR A 1 111 ? -7.644 -9.119 -10.774 1.00 82.00 111 THR A O 1
ATOM 884 N N . VAL A 1 112 ? -5.896 -9.731 -12.049 1.00 86.25 112 VAL A N 1
ATOM 885 C CA . VAL A 1 112 ? -5.376 -10.709 -11.085 1.00 86.25 112 VAL A CA 1
ATOM 886 C C . VAL A 1 112 ? -4.846 -10.005 -9.836 1.00 86.25 112 VAL A C 1
ATOM 888 O O . VAL A 1 112 ? -5.220 -10.374 -8.723 1.00 86.25 112 VAL A O 1
ATOM 891 N N . MET A 1 113 ? -4.031 -8.963 -10.003 1.00 83.88 113 MET A N 1
ATOM 892 C CA . MET A 1 113 ? -3.446 -8.231 -8.880 1.00 83.88 113 MET A CA 1
ATOM 893 C C . MET A 1 113 ? -4.506 -7.525 -8.035 1.00 83.88 113 MET A C 1
ATOM 895 O O . MET A 1 113 ? -4.406 -7.552 -6.819 1.00 83.88 113 MET A O 1
ATOM 899 N N . SER A 1 114 ? -5.573 -7.001 -8.634 1.00 85.81 114 SER A N 1
ATOM 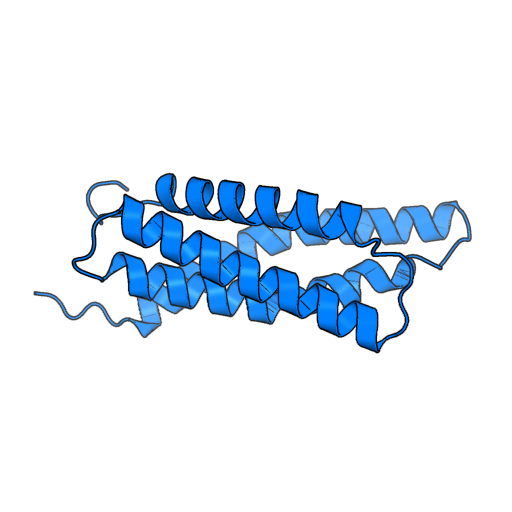900 C CA . SER A 1 114 ? -6.730 -6.439 -7.935 1.00 85.81 114 SER A CA 1
ATOM 901 C C . SER A 1 114 ? -7.387 -7.449 -6.991 1.00 85.81 114 SER A C 1
ATOM 903 O O . SER A 1 114 ? -7.650 -7.137 -5.829 1.00 85.81 114 SER A O 1
ATOM 905 N N . LEU A 1 115 ? -7.626 -8.677 -7.460 1.00 86.56 115 LEU A N 1
ATOM 906 C CA . LEU A 1 115 ? -8.166 -9.754 -6.626 1.00 86.56 115 LEU A CA 1
ATOM 907 C C . LEU A 1 115 ? -7.211 -10.108 -5.485 1.00 86.56 115 LEU A C 1
ATOM 909 O O . LEU A 1 115 ? -7.637 -10.210 -4.333 1.00 86.56 115 LEU A O 1
ATOM 913 N N . VAL A 1 116 ? -5.918 -10.238 -5.790 1.00 87.38 116 VAL A N 1
ATOM 914 C CA . VAL A 1 116 ? -4.883 -10.504 -4.784 1.00 87.38 116 VAL A CA 1
ATOM 915 C C . VAL A 1 116 ? -4.852 -9.386 -3.742 1.00 87.38 116 VAL A C 1
ATOM 917 O O . VAL A 1 116 ? -4.912 -9.676 -2.550 1.00 87.38 116 VAL A O 1
ATOM 920 N N . THR A 1 117 ? -4.834 -8.118 -4.151 1.00 86.69 117 THR A N 1
ATOM 921 C CA . THR A 1 117 ? -4.853 -6.952 -3.258 1.00 86.69 117 THR A CA 1
ATOM 922 C C . THR A 1 117 ? -6.092 -6.949 -2.374 1.00 86.69 117 THR A C 1
ATOM 924 O O . THR A 1 117 ? -5.978 -6.732 -1.172 1.00 86.69 117 THR A O 1
ATOM 927 N N . LEU A 1 118 ? -7.270 -7.235 -2.932 1.00 89.12 118 LEU A N 1
ATOM 928 C CA . LEU A 1 118 ? -8.514 -7.265 -2.168 1.00 89.12 118 LEU A CA 1
ATOM 929 C C . LEU A 1 118 ? -8.467 -8.333 -1.068 1.00 89.12 118 LEU A C 1
ATOM 931 O O . LEU A 1 118 ? -8.755 -8.042 0.097 1.00 89.12 118 LEU A O 1
ATOM 935 N N . VAL A 1 119 ? -8.094 -9.562 -1.431 1.00 88.75 119 VAL A N 1
ATOM 936 C CA . VAL A 1 119 ? -8.041 -10.699 -0.503 1.00 88.75 119 VAL A CA 1
ATOM 937 C C . VAL A 1 119 ? -6.950 -10.493 0.544 1.00 88.75 119 VAL A C 1
ATOM 939 O O . VAL A 1 119 ? -7.203 -10.667 1.735 1.00 88.75 119 VAL A O 1
ATOM 942 N N . THR A 1 120 ? -5.755 -10.071 0.128 1.00 87.38 120 THR A N 1
ATOM 943 C CA . THR A 1 120 ? -4.620 -9.855 1.037 1.00 87.38 120 THR A CA 1
ATOM 944 C C . THR A 1 120 ? -4.869 -8.697 1.994 1.00 87.38 120 THR A C 1
ATOM 946 O O . THR A 1 120 ? -4.637 -8.864 3.186 1.00 87.38 120 THR A O 1
ATOM 949 N N . ALA A 1 121 ? -5.412 -7.565 1.534 1.00 85.62 121 ALA A N 1
ATOM 950 C CA . ALA A 1 121 ? -5.745 -6.438 2.405 1.00 85.62 121 ALA A CA 1
ATOM 951 C C . ALA A 1 121 ? -6.854 -6.799 3.405 1.00 85.62 121 ALA A C 1
ATOM 953 O O . ALA A 1 121 ? -6.743 -6.482 4.590 1.00 85.62 121 ALA A O 1
ATOM 954 N N . SER A 1 122 ? -7.890 -7.517 2.958 1.00 85.69 122 SER A N 1
ATOM 955 C CA . SER A 1 122 ? -8.949 -8.011 3.849 1.00 85.69 122 SER A CA 1
ATOM 956 C C . SER A 1 122 ? -8.392 -8.986 4.894 1.00 85.69 122 SER A C 1
ATOM 958 O O . SER A 1 122 ? -8.709 -8.876 6.077 1.00 85.69 122 SER A O 1
ATOM 960 N N . GLY A 1 123 ? -7.519 -9.910 4.480 1.00 83.69 123 GLY A N 1
ATOM 961 C CA . GLY A 1 123 ? -6.851 -10.860 5.372 1.00 83.69 123 GLY A CA 1
ATOM 962 C C . GLY A 1 123 ? -5.928 -10.177 6.383 1.00 83.69 123 GLY A C 1
ATOM 963 O O . GLY A 1 123 ? -6.004 -10.474 7.575 1.00 83.69 123 GLY A O 1
ATOM 964 N N . LEU A 1 124 ? -5.127 -9.206 5.934 1.00 83.56 124 LEU A N 1
ATOM 965 C CA . LEU A 1 124 ? -4.294 -8.357 6.790 1.00 83.56 124 LEU A CA 1
ATOM 966 C C . LEU A 1 124 ? -5.134 -7.684 7.874 1.00 83.56 124 LEU A C 1
ATOM 968 O O . LEU A 1 124 ? -4.788 -7.751 9.049 1.00 83.56 124 LEU A O 1
ATOM 972 N N . TYR A 1 125 ? -6.277 -7.102 7.507 1.00 83.75 125 TYR A N 1
ATOM 973 C CA . TYR A 1 125 ? -7.168 -6.466 8.475 1.00 83.75 125 TYR A CA 1
ATOM 974 C C . TYR A 1 125 ? -7.675 -7.440 9.547 1.00 83.75 125 TYR A C 1
ATOM 976 O O . TYR A 1 125 ? -7.789 -7.074 10.715 1.00 83.75 125 TYR A O 1
ATOM 984 N N . ILE A 1 126 ? -7.966 -8.690 9.176 1.00 83.62 126 ILE A N 1
ATOM 985 C CA . ILE A 1 126 ? -8.423 -9.715 10.125 1.00 83.62 126 ILE A CA 1
ATOM 986 C C . ILE A 1 126 ? -7.318 -10.084 11.123 1.00 83.62 126 ILE A C 1
ATOM 988 O O . ILE A 1 126 ? -7.627 -10.348 12.289 1.00 83.62 126 ILE A O 1
ATOM 992 N N . GLN A 1 127 ? -6.061 -10.100 10.679 1.00 82.06 127 GLN A N 1
ATOM 993 C CA . GLN A 1 127 ? -4.900 -10.406 11.520 1.00 82.06 127 GLN A CA 1
ATOM 994 C C . GLN A 1 127 ? -4.503 -9.244 12.439 1.00 82.06 127 GLN A C 1
ATOM 996 O O . GLN A 1 127 ? -3.878 -9.473 13.471 1.00 82.06 127 GLN A O 1
ATOM 1001 N N . LEU A 1 128 ? -4.871 -8.006 12.098 1.00 77.69 128 LEU A N 1
ATOM 1002 C CA . LEU A 1 128 ? -4.562 -6.845 12.927 1.00 77.69 128 LEU A CA 1
ATOM 1003 C C . LEU A 1 128 ? -5.364 -6.854 14.248 1.00 77.69 128 LEU A C 1
ATOM 1005 O O . LEU A 1 128 ? -6.547 -7.217 14.263 1.00 77.69 128 LEU A O 1
ATOM 1009 N N . PRO A 1 129 ? -4.748 -6.423 15.369 1.00 72.75 129 PRO A N 1
ATOM 1010 C CA . PRO A 1 129 ? -5.371 -6.460 16.690 1.00 72.75 129 PRO A CA 1
ATOM 1011 C C . PRO A 1 129 ? -6.584 -5.527 16.749 1.00 72.75 129 PRO A C 1
ATOM 1013 O O . PRO A 1 129 ? -6.466 -4.302 16.614 1.00 72.75 129 PRO A O 1
ATOM 1016 N N . TRP A 1 130 ? -7.765 -6.107 16.965 1.00 66.25 130 TRP A N 1
ATOM 1017 C CA . TRP A 1 130 ? -9.045 -5.422 16.775 1.00 66.25 130 TRP A CA 1
ATOM 1018 C C . TRP A 1 130 ? -9.568 -4.771 18.065 1.00 66.25 130 TRP A C 1
ATOM 1020 O O . TRP A 1 130 ? -10.074 -3.652 18.014 1.00 66.25 130 TRP A O 1
ATOM 1030 N N . LYS A 1 131 ? -9.351 -5.382 19.238 1.00 63.25 131 LYS A N 1
ATOM 1031 C CA . LYS A 1 131 ? -9.625 -4.770 20.552 1.00 63.25 131 LYS A CA 1
ATOM 1032 C C . LYS A 1 131 ? -8.346 -4.617 21.373 1.00 63.25 131 LYS A C 1
ATOM 1034 O O . LYS A 1 131 ? -7.373 -5.328 21.166 1.00 63.25 131 LYS A O 1
ATOM 1039 N N . GLN A 1 132 ? -8.347 -3.667 22.311 1.00 52.38 132 GLN A N 1
ATOM 1040 C CA . GLN A 1 132 ? -7.230 -3.425 23.241 1.00 52.38 132 GLN A CA 1
ATOM 1041 C C . GLN A 1 132 ? -6.917 -4.636 24.141 1.00 52.38 132 GLN A C 1
ATOM 1043 O O . GLN A 1 132 ? -5.836 -4.680 24.705 1.00 52.38 132 GLN A O 1
ATOM 1048 N N . SER A 1 133 ? -7.844 -5.595 24.264 1.00 43.47 133 SER A N 1
ATOM 1049 C CA . SER A 1 133 ? -7.651 -6.859 24.992 1.00 43.47 133 SER A CA 1
ATOM 1050 C C . SER A 1 133 ? -6.903 -7.934 24.205 1.00 43.47 133 SER A C 1
ATOM 1052 O O . SER A 1 133 ? -6.588 -8.970 24.776 1.00 43.47 133 SER A O 1
ATOM 1054 N N . ASP A 1 134 ? -6.682 -7.724 22.905 1.00 46.47 134 ASP A N 1
ATOM 1055 C CA . ASP A 1 134 ? -6.111 -8.730 22.002 1.00 46.47 134 ASP A CA 1
ATO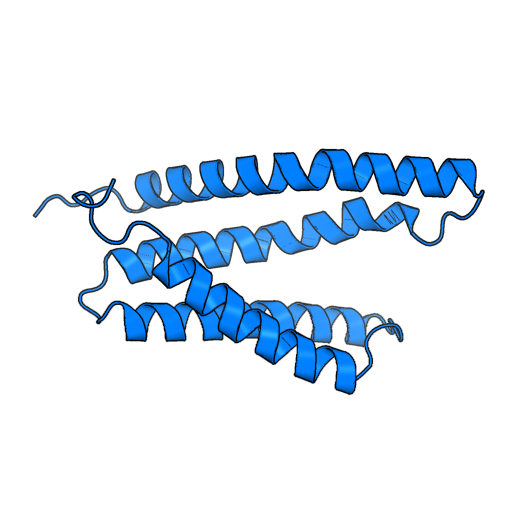M 1056 C C . ASP A 1 134 ? -4.624 -8.446 21.699 1.00 46.47 134 ASP A C 1
ATOM 1058 O O . ASP A 1 134 ? -4.086 -8.974 20.725 1.00 46.47 134 ASP A O 1
ATOM 1062 N N . ALA A 1 135 ? -3.991 -7.565 22.485 1.00 42.19 135 ALA A N 1
ATOM 1063 C CA . ALA A 1 135 ? -2.589 -7.160 22.385 1.00 42.19 135 ALA A CA 1
ATOM 1064 C C . ALA A 1 135 ? -1.829 -7.501 23.670 1.00 42.19 135 ALA A C 1
ATOM 1066 O O . ALA A 1 135 ? -2.424 -7.328 24.759 1.00 42.19 135 ALA A O 1
#

Sequence (135 aa):
MHHGNIGQMFLSNLIATFKFVGIVWLPLSVFIIFDCYKNSDFSDAFIPLYLLTFAPAIAASSLLYTKLKNSNLNKFMCAGLFGIVNLALFMSYYFVGHALNNEALNLRFITVMSLVTLVTASGLYIQLPWKQSDA

Secondary structure (DSSP, 8-state):
-----HHHHHHHHHHHHHHHHHHHHHHHHHHHHHHHHHHT--TTTTHHHHHHTTHHHHHHHHHHHHHHHTSSS-HHHHHHHHHHHHHHHHHHHHHHHHHTT-TT--HHHHHHHHHHHHHHHHHHHHHS--SGGG-

Radius of gyration: 17.53 Å; chains: 1; bounding box: 46×22×49 Å